Protein AF-A0A0B6X0G0-F1 (afdb_monomer_lite)

Organism: NCBI:txid454194

Radius of gyration: 17.52 Å; chains: 1; bounding box: 35×47×40 Å

Sequence (119 aa):
MSMQRTIRVGLKPTLEQADALRETLRQHTECFNAVCAYGWQHQERNGVRLHHATYRALRERFPALPSQLVVAARERAREALRSALGRARRGKKASQPRSRLCPFGTTHAPTRFAPPRAM

pLDDT: mean 87.01, std 18.85, range [33.34, 98.5]

Structure (mmCIF, N/CA/C/O backbone):
data_AF-A0A0B6X0G0-F1
#
_entry.id   AF-A0A0B6X0G0-F1
#
loop_
_atom_site.group_PDB
_atom_site.id
_atom_site.type_symbol
_atom_site.label_atom_id
_atom_site.label_alt_id
_atom_site.label_comp_id
_atom_site.label_asym_id
_atom_site.label_entity_id
_atom_site.label_seq_id
_atom_site.pdbx_PDB_ins_code
_atom_site.Cartn_x
_atom_site.Cartn_y
_atom_site.Cartn_z
_atom_site.occupancy
_atom_site.B_iso_or_equiv
_atom_site.auth_seq_id
_atom_site.auth_comp_id
_atom_site.auth_asym_id
_atom_site.auth_atom_id
_atom_site.pdbx_PDB_model_num
ATOM 1 N N . MET A 1 1 ? 14.829 35.606 -3.756 1.00 53.53 1 MET A N 1
ATOM 2 C CA . MET A 1 1 ? 13.759 34.689 -4.214 1.00 53.53 1 MET A CA 1
ATOM 3 C C . MET A 1 1 ? 14.313 33.880 -5.378 1.00 53.53 1 MET A C 1
ATOM 5 O O . MET A 1 1 ? 14.732 34.492 -6.349 1.00 53.53 1 MET A O 1
ATOM 9 N N . SER A 1 2 ? 14.409 32.551 -5.267 1.00 69.00 2 SER A N 1
ATOM 10 C CA . SER A 1 2 ? 14.918 31.708 -6.362 1.00 69.00 2 SER A CA 1
ATOM 11 C C . SER A 1 2 ? 13.755 31.222 -7.228 1.00 69.00 2 SER A C 1
ATOM 13 O O . SER A 1 2 ? 12.759 30.723 -6.703 1.00 69.00 2 SER A O 1
ATOM 15 N N . MET A 1 3 ? 13.850 31.410 -8.543 1.00 77.50 3 MET A N 1
ATOM 16 C CA . MET A 1 3 ? 12.821 31.001 -9.498 1.00 77.50 3 MET A CA 1
ATOM 17 C C . MET A 1 3 ? 12.964 29.500 -9.785 1.00 77.50 3 MET A C 1
ATOM 19 O O . MET A 1 3 ? 13.933 29.080 -10.414 1.00 77.50 3 MET A O 1
ATOM 23 N N . GLN A 1 4 ? 11.999 28.680 -9.360 1.00 78.00 4 GLN A N 1
ATOM 24 C CA . GLN A 1 4 ? 11.927 27.281 -9.795 1.00 78.00 4 GLN A CA 1
ATOM 25 C C . GLN A 1 4 ? 11.324 27.208 -11.202 1.00 78.00 4 GLN A C 1
ATOM 27 O O . GLN A 1 4 ? 10.167 27.571 -11.413 1.00 78.00 4 GLN A O 1
ATOM 32 N N . ARG A 1 5 ? 12.105 26.723 -12.171 1.00 81.25 5 ARG A N 1
ATOM 33 C CA . ARG A 1 5 ? 11.634 26.416 -13.529 1.00 81.25 5 ARG A CA 1
ATOM 34 C C . ARG A 1 5 ? 11.370 24.916 -13.634 1.00 81.25 5 ARG A C 1
ATOM 36 O O . ARG A 1 5 ? 12.231 24.117 -13.287 1.00 81.25 5 ARG A O 1
ATOM 43 N N . THR A 1 6 ? 10.181 24.539 -14.102 1.00 85.94 6 THR A N 1
ATOM 44 C CA . THR A 1 6 ? 9.804 23.132 -14.311 1.00 85.94 6 THR A CA 1
ATOM 45 C C . THR A 1 6 ? 9.864 22.808 -15.796 1.00 85.94 6 THR A C 1
ATOM 47 O O . THR A 1 6 ? 9.198 23.467 -16.591 1.00 85.94 6 THR A O 1
ATOM 50 N N . ILE A 1 7 ? 10.620 21.775 -16.167 1.00 85.69 7 ILE A N 1
ATOM 51 C CA . ILE A 1 7 ? 10.623 21.217 -17.523 1.00 85.69 7 ILE A CA 1
ATOM 52 C C . ILE A 1 7 ? 9.829 19.912 -17.490 1.00 85.69 7 ILE A C 1
ATOM 54 O O . ILE A 1 7 ? 10.019 19.081 -16.603 1.00 85.69 7 ILE A O 1
ATOM 58 N N . ARG A 1 8 ? 8.923 19.732 -18.454 1.00 82.75 8 ARG A N 1
ATOM 59 C CA . ARG A 1 8 ? 8.202 18.470 -18.645 1.00 82.75 8 ARG A CA 1
ATOM 60 C C . ARG A 1 8 ? 8.967 17.626 -19.655 1.00 82.75 8 ARG A C 1
ATOM 62 O O . ARG A 1 8 ? 9.029 17.986 -20.824 1.00 82.75 8 ARG A O 1
ATOM 69 N N . VAL A 1 9 ? 9.535 16.514 -19.202 1.00 83.06 9 VAL A N 1
ATOM 70 C CA . VAL A 1 9 ? 10.210 15.548 -20.075 1.00 83.06 9 VAL A CA 1
ATOM 71 C C . VAL A 1 9 ? 9.259 14.386 -20.333 1.00 83.06 9 VAL A C 1
ATOM 73 O O . VAL A 1 9 ? 8.815 13.721 -19.399 1.00 83.06 9 VAL A O 1
ATOM 76 N N . GLY A 1 10 ? 8.920 14.161 -21.602 1.00 80.75 10 GLY A N 1
ATOM 77 C CA . GLY A 1 10 ? 8.148 12.995 -22.016 1.00 80.75 10 GLY A CA 1
ATOM 78 C C . GLY A 1 10 ? 9.034 11.754 -22.028 1.00 80.75 10 GLY A C 1
ATOM 79 O O . GLY A 1 10 ? 10.049 11.728 -22.721 1.00 80.75 10 GLY A O 1
ATOM 80 N N . LEU A 1 11 ? 8.651 10.724 -21.276 1.00 84.50 11 LEU A N 1
ATOM 81 C CA . LEU A 1 11 ? 9.304 9.421 -21.363 1.00 84.50 11 LEU A CA 1
ATOM 82 C C . LEU A 1 11 ? 8.840 8.715 -22.642 1.00 84.50 11 LEU A C 1
ATOM 84 O O . LEU A 1 11 ? 7.649 8.718 -22.954 1.00 84.50 11 LEU A O 1
ATOM 88 N N . LYS A 1 12 ? 9.774 8.084 -23.359 1.00 91.25 12 LYS A N 1
ATOM 89 C CA . LYS A 1 12 ? 9.496 7.193 -24.497 1.00 91.25 12 LYS A CA 1
ATOM 90 C C . LYS A 1 12 ? 9.862 5.755 -24.105 1.00 91.25 12 LYS A C 1
ATOM 92 O O . LYS A 1 12 ? 10.905 5.272 -24.540 1.00 91.25 12 LYS A O 1
ATOM 97 N N . PRO A 1 13 ? 9.093 5.115 -23.205 1.00 90.25 13 PRO A N 1
ATOM 98 C CA . PRO A 1 13 ? 9.410 3.770 -22.752 1.00 90.25 13 PRO A CA 1
ATOM 99 C C . PRO A 1 13 ? 9.200 2.759 -23.880 1.00 90.25 13 PRO A C 1
ATOM 101 O O . PRO A 1 13 ? 8.301 2.917 -24.710 1.00 90.25 13 PRO A O 1
ATOM 104 N N . THR A 1 14 ? 9.991 1.691 -23.870 1.00 96.00 14 THR A N 1
ATOM 105 C CA . THR A 1 14 ? 9.649 0.479 -24.621 1.00 96.00 14 THR A CA 1
ATOM 106 C C . THR A 1 14 ? 8.390 -0.163 -24.026 1.00 96.00 14 THR A C 1
ATOM 108 O O . THR A 1 14 ? 7.987 0.153 -22.901 1.00 96.00 14 THR A O 1
ATOM 111 N N . LEU A 1 15 ? 7.758 -1.079 -24.765 1.00 94.31 15 LEU A N 1
ATOM 112 C CA . LEU A 1 15 ? 6.592 -1.815 -24.261 1.00 94.31 15 LEU A CA 1
ATOM 113 C C . LEU A 1 15 ? 6.921 -2.557 -22.957 1.00 94.31 15 LEU A C 1
ATOM 115 O O . LEU A 1 15 ? 6.212 -2.396 -21.969 1.00 94.31 15 LEU A O 1
ATOM 119 N N . GLU A 1 16 ? 8.064 -3.243 -22.912 1.00 95.25 16 GLU A N 1
ATOM 120 C CA . GLU A 1 16 ? 8.541 -3.959 -21.722 1.00 95.25 16 GLU A CA 1
ATOM 121 C C . GLU A 1 16 ? 8.733 -3.035 -20.510 1.00 95.25 16 GLU A C 1
ATOM 123 O O . GLU A 1 16 ? 8.312 -3.359 -19.399 1.00 95.25 16 GLU A O 1
ATOM 128 N N . GLN A 1 17 ? 9.320 -1.850 -20.710 1.00 94.12 17 GLN A N 1
ATOM 129 C CA . GLN A 1 17 ? 9.486 -0.862 -19.639 1.00 94.12 17 GLN A CA 1
ATOM 130 C C . GLN A 1 17 ? 8.136 -0.349 -19.134 1.00 94.12 17 GLN A C 1
ATOM 132 O O . GLN A 1 17 ? 7.939 -0.192 -17.926 1.00 94.12 17 GLN A O 1
ATOM 137 N N . ALA A 1 18 ? 7.199 -0.082 -20.046 1.00 93.38 18 ALA A N 1
ATOM 138 C CA . ALA A 1 18 ? 5.860 0.360 -19.683 1.00 93.38 18 ALA A CA 1
ATOM 139 C C . ALA A 1 18 ? 5.118 -0.715 -18.874 1.00 93.38 18 ALA A C 1
ATOM 141 O O . ALA A 1 18 ? 4.465 -0.389 -17.880 1.00 93.38 18 ALA A O 1
ATOM 142 N N . ASP A 1 19 ? 5.256 -1.982 -19.253 1.00 95.00 19 ASP A N 1
ATOM 143 C CA . ASP A 1 19 ? 4.617 -3.100 -18.562 1.00 95.00 19 ASP A CA 1
ATOM 144 C C . ASP A 1 19 ? 5.241 -3.355 -17.187 1.00 95.00 19 ASP A C 1
ATOM 146 O O . ASP A 1 19 ? 4.509 -3.482 -16.202 1.00 95.00 19 ASP A O 1
ATOM 150 N N . ALA A 1 20 ? 6.569 -3.284 -17.066 1.00 93.25 20 ALA A N 1
ATOM 151 C CA . ALA A 1 20 ? 7.254 -3.363 -15.775 1.00 93.25 20 ALA A CA 1
ATOM 152 C C . ALA A 1 20 ? 6.813 -2.244 -14.809 1.00 93.25 20 ALA A C 1
ATOM 154 O O . ALA A 1 20 ? 6.579 -2.482 -13.617 1.00 93.25 20 ALA A O 1
ATOM 155 N N . LEU A 1 21 ? 6.638 -1.016 -15.313 1.00 92.19 21 LEU A N 1
ATOM 156 C CA . LEU A 1 21 ? 6.129 0.108 -14.521 1.00 92.19 21 LEU A CA 1
ATOM 157 C C . LEU A 1 21 ? 4.674 -0.105 -14.088 1.00 92.19 21 LEU A C 1
ATOM 159 O O . LEU A 1 21 ? 4.333 0.153 -12.929 1.00 92.19 21 LEU A O 1
ATOM 163 N N . ARG A 1 22 ? 3.813 -0.591 -14.990 1.00 93.06 22 ARG A N 1
ATOM 164 C CA . ARG A 1 22 ? 2.407 -0.902 -14.681 1.00 93.06 22 ARG A CA 1
ATOM 165 C C . ARG A 1 22 ? 2.295 -1.995 -13.628 1.00 93.06 22 ARG A C 1
ATOM 167 O O . ARG A 1 22 ? 1.515 -1.842 -12.688 1.00 93.06 22 ARG A O 1
ATOM 174 N N . GLU A 1 23 ? 3.097 -3.046 -13.740 1.00 95.06 23 GLU A N 1
ATOM 175 C CA . GLU A 1 23 ? 3.113 -4.132 -12.763 1.00 95.06 23 GLU A CA 1
ATOM 176 C C . GLU A 1 23 ? 3.593 -3.640 -11.392 1.00 95.06 23 GLU A C 1
ATOM 178 O O . GLU A 1 23 ? 2.968 -3.922 -10.369 1.00 95.06 23 GLU A O 1
ATOM 183 N N . THR A 1 24 ? 4.622 -2.790 -11.364 1.00 95.31 24 THR A N 1
ATOM 184 C CA . THR A 1 24 ? 5.082 -2.147 -10.124 1.00 95.31 24 THR A CA 1
ATOM 185 C C . THR A 1 24 ? 3.971 -1.307 -9.480 1.00 95.31 24 THR A C 1
ATOM 187 O O . THR A 1 24 ? 3.747 -1.385 -8.269 1.00 95.31 24 THR A O 1
ATOM 190 N N . LEU A 1 25 ? 3.227 -0.525 -10.275 1.00 94.75 25 LEU A N 1
ATOM 191 C CA . LEU A 1 25 ? 2.081 0.264 -9.798 1.00 94.75 25 LEU A CA 1
ATOM 192 C C . LEU A 1 25 ? 0.953 -0.623 -9.263 1.00 94.75 25 LEU A C 1
ATOM 194 O O . LEU A 1 25 ? 0.349 -0.290 -8.236 1.00 94.75 25 LEU A O 1
ATOM 198 N N . ARG A 1 26 ? 0.684 -1.754 -9.923 1.00 96.06 26 ARG A N 1
ATOM 199 C CA . ARG A 1 26 ? -0.311 -2.736 -9.481 1.00 96.06 26 ARG A CA 1
ATOM 200 C C . ARG A 1 26 ? 0.074 -3.315 -8.121 1.00 96.06 26 ARG A C 1
ATOM 202 O O . ARG A 1 26 ? -0.702 -3.186 -7.175 1.00 96.06 26 ARG A O 1
ATOM 209 N N . GLN A 1 27 ? 1.288 -3.849 -7.986 1.00 97.00 27 GLN A N 1
ATOM 210 C CA . GLN A 1 27 ? 1.787 -4.428 -6.732 1.00 97.00 27 GLN A CA 1
ATOM 211 C C . GLN A 1 27 ? 1.827 -3.396 -5.597 1.00 97.00 27 GLN A C 1
ATOM 213 O O . GLN A 1 27 ? 1.394 -3.677 -4.479 1.00 97.00 27 GLN A O 1
ATOM 218 N N . HIS A 1 28 ? 2.271 -2.168 -5.878 1.00 96.94 28 HIS A N 1
ATOM 219 C CA . HIS A 1 28 ? 2.257 -1.082 -4.897 1.00 96.94 28 HIS A CA 1
ATOM 220 C C . HIS A 1 28 ? 0.830 -0.744 -4.429 1.00 96.94 28 HIS A C 1
ATOM 222 O O . HIS A 1 28 ? 0.586 -0.557 -3.233 1.00 96.94 28 HIS A O 1
ATOM 228 N N . THR A 1 29 ? -0.132 -0.703 -5.354 1.00 97.12 29 THR A N 1
ATOM 229 C CA . THR A 1 29 ? -1.549 -0.455 -5.043 1.00 97.12 29 THR A CA 1
ATOM 230 C C . THR A 1 29 ? -2.152 -1.586 -4.213 1.00 97.12 29 THR A C 1
ATOM 232 O O . THR A 1 29 ? -2.898 -1.331 -3.265 1.00 97.12 29 THR A O 1
ATOM 235 N N . GLU A 1 30 ? -1.815 -2.836 -4.519 1.00 97.69 30 GLU A N 1
ATOM 236 C CA . GLU A 1 30 ? -2.259 -3.992 -3.739 1.00 97.69 30 GLU A CA 1
ATOM 237 C C . GLU A 1 30 ? -1.659 -4.003 -2.335 1.00 97.69 30 GLU A C 1
ATOM 239 O O . GLU A 1 30 ? -2.385 -4.235 -1.366 1.00 97.69 30 GLU A O 1
ATOM 244 N N . CYS A 1 31 ? -0.377 -3.657 -2.205 1.00 97.56 31 CYS A N 1
ATOM 245 C CA . CYS A 1 31 ? 0.281 -3.469 -0.919 1.00 97.56 31 CYS A CA 1
ATOM 246 C C . CYS A 1 31 ? -0.432 -2.395 -0.080 1.00 97.56 31 CYS A C 1
ATOM 248 O O . CYS A 1 31 ? -0.750 -2.629 1.086 1.00 97.56 31 CYS A O 1
ATOM 250 N N . PHE A 1 32 ? -0.753 -1.241 -0.676 1.00 97.94 32 PHE A N 1
ATOM 251 C CA . PHE A 1 32 ? -1.529 -0.182 -0.021 1.00 97.94 32 PHE A CA 1
ATOM 252 C C . PHE A 1 32 ? -2.896 -0.697 0.456 1.00 97.94 32 PHE A C 1
ATOM 254 O O . PHE A 1 32 ? -3.249 -0.537 1.626 1.00 97.94 32 PHE A O 1
ATOM 261 N N . ASN A 1 33 ? -3.648 -1.360 -0.427 1.00 98.25 33 ASN A N 1
ATOM 262 C CA . ASN A 1 33 ? -4.986 -1.864 -0.120 1.00 98.25 33 ASN A CA 1
ATOM 263 C C . ASN A 1 33 ? -4.965 -2.919 0.997 1.00 98.25 33 ASN A C 1
ATOM 265 O O . ASN A 1 33 ? -5.857 -2.919 1.846 1.00 98.25 33 ASN A O 1
ATOM 269 N N . ALA A 1 34 ? -3.947 -3.783 1.029 1.00 98.19 34 ALA A N 1
ATOM 270 C CA . ALA A 1 34 ? -3.771 -4.782 2.078 1.00 98.19 34 ALA A CA 1
ATOM 271 C C . ALA A 1 34 ? -3.504 -4.138 3.451 1.00 98.19 34 ALA A C 1
ATOM 273 O O . ALA A 1 34 ? -4.139 -4.515 4.438 1.00 98.19 34 ALA A O 1
ATOM 274 N N . VAL A 1 35 ? -2.641 -3.116 3.519 1.00 98.19 35 VAL A N 1
ATOM 275 C CA . VAL A 1 35 ? -2.406 -2.368 4.769 1.00 98.19 35 VAL A C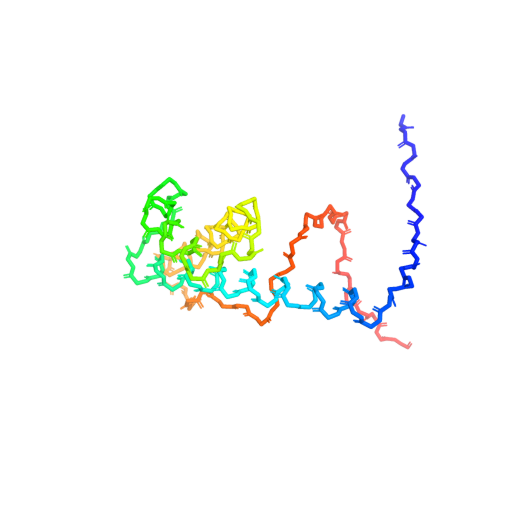A 1
ATOM 276 C C . VAL A 1 35 ? -3.672 -1.631 5.214 1.00 98.19 35 VAL A C 1
ATOM 278 O O . VAL A 1 35 ? -4.003 -1.648 6.400 1.00 98.19 35 VAL A O 1
ATOM 281 N N . CYS A 1 36 ? -4.412 -1.009 4.287 1.00 98.38 36 CYS A N 1
ATOM 282 C CA . CYS A 1 36 ? -5.678 -0.349 4.610 1.00 98.38 36 CYS A CA 1
ATOM 283 C C . CYS A 1 36 ? -6.735 -1.325 5.135 1.00 98.38 36 CYS A C 1
ATOM 285 O O . CYS A 1 36 ? -7.446 -0.977 6.076 1.00 98.38 36 CYS A O 1
ATOM 287 N N . ALA A 1 37 ? -6.826 -2.532 4.573 1.00 98.44 37 ALA A N 1
ATOM 288 C CA . ALA A 1 37 ? -7.724 -3.571 5.070 1.00 98.44 37 ALA A CA 1
ATOM 289 C C . ALA A 1 37 ? -7.374 -3.970 6.507 1.00 98.44 37 ALA A C 1
ATOM 291 O O . ALA A 1 37 ? -8.228 -3.897 7.392 1.00 98.44 37 ALA A O 1
ATOM 292 N N . TYR A 1 38 ? -6.100 -4.285 6.757 1.00 98.50 38 TYR A N 1
ATOM 293 C CA . TYR A 1 38 ? -5.627 -4.639 8.093 1.00 98.50 38 TYR A CA 1
ATOM 294 C C . TYR A 1 38 ? -5.906 -3.523 9.110 1.00 98.50 38 TYR A C 1
ATOM 296 O O . TYR A 1 38 ? -6.507 -3.766 10.159 1.00 98.50 38 TYR A O 1
ATOM 304 N N . GLY A 1 39 ? -5.506 -2.288 8.793 1.00 98.06 39 GLY A N 1
ATOM 305 C CA . GLY A 1 39 ? -5.667 -1.151 9.697 1.00 98.06 39 GLY A CA 1
ATOM 306 C C . GLY A 1 39 ? -7.127 -0.787 9.958 1.00 98.06 39 GLY A C 1
ATOM 307 O O . GLY A 1 39 ? -7.468 -0.391 11.069 1.00 98.06 39 GLY A O 1
ATOM 308 N N . TRP A 1 40 ? -8.011 -0.963 8.974 1.00 98.12 40 TRP A N 1
ATOM 309 C CA . TRP A 1 40 ? -9.443 -0.746 9.164 1.00 98.12 40 TRP A CA 1
ATOM 310 C C . TRP A 1 40 ? -10.057 -1.796 10.094 1.00 98.12 40 TRP A C 1
ATOM 312 O O . TRP A 1 40 ? -10.717 -1.432 11.069 1.00 98.12 40 TRP A O 1
ATOM 322 N N . GLN A 1 41 ? -9.784 -3.080 9.847 1.00 98.00 41 GLN A N 1
ATOM 323 C CA . GLN A 1 41 ? -10.290 -4.188 10.664 1.00 98.00 41 GLN A CA 1
ATOM 324 C C . GLN A 1 41 ? -9.827 -4.091 12.126 1.00 98.00 41 GLN A C 1
ATOM 326 O O . GLN A 1 41 ? -10.621 -4.306 13.036 1.00 98.00 41 GLN A O 1
ATOM 331 N N . HIS A 1 42 ? -8.568 -3.714 12.354 1.00 97.75 42 HIS A N 1
ATOM 332 C CA . HIS A 1 42 ? -7.965 -3.667 13.693 1.00 97.75 42 HIS A CA 1
ATOM 333 C C . HIS A 1 42 ? -8.011 -2.275 14.339 1.00 97.75 42 HIS A C 1
ATOM 335 O O . HIS A 1 42 ? -7.434 -2.073 15.406 1.00 97.75 42 HIS A O 1
ATOM 341 N N . GLN A 1 43 ? -8.656 -1.295 13.692 1.00 96.94 43 GLN A N 1
ATOM 342 C CA . GLN A 1 43 ? -8.680 0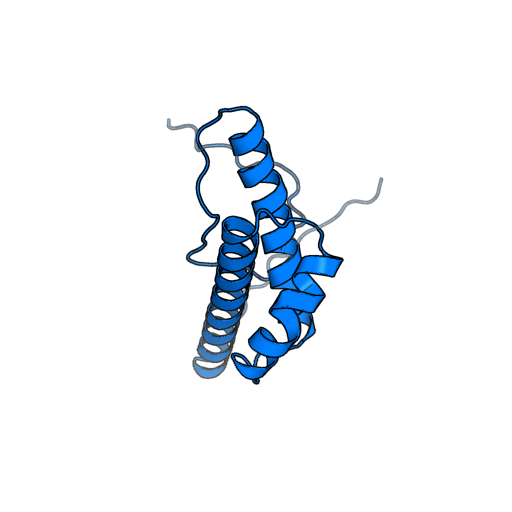.110 14.128 1.00 96.94 43 GLN A CA 1
ATOM 343 C C . GLN A 1 43 ? -7.273 0.704 14.356 1.00 96.94 43 GLN A C 1
ATOM 345 O O . GLN A 1 43 ? -7.073 1.601 15.184 1.00 96.94 43 GLN A O 1
ATOM 350 N N . GLU A 1 44 ? -6.297 0.225 13.586 1.00 97.50 44 GLU A N 1
ATOM 351 C CA . GLU A 1 44 ? -4.883 0.544 13.720 1.00 97.50 44 GLU A CA 1
ATOM 352 C C . GLU A 1 44 ? -4.457 1.641 12.733 1.00 97.50 44 GLU A C 1
ATOM 354 O O . GLU A 1 44 ? -4.790 1.631 11.548 1.00 97.50 44 GLU A O 1
ATOM 359 N N . ARG A 1 45 ? -3.692 2.612 13.233 1.00 94.00 45 ARG A N 1
ATOM 360 C CA . ARG A 1 45 ? -3.199 3.781 12.476 1.00 94.00 45 ARG A CA 1
ATOM 361 C C . ARG A 1 45 ? -1.808 4.249 12.913 1.00 94.00 45 ARG A C 1
ATOM 363 O O . ARG A 1 45 ? -1.314 5.271 12.428 1.00 94.00 45 ARG A O 1
ATOM 370 N N . ASN A 1 46 ? -1.190 3.553 13.863 1.00 96.75 46 ASN A N 1
ATOM 371 C CA . ASN A 1 46 ? 0.188 3.748 14.274 1.00 96.75 46 ASN A CA 1
ATOM 372 C C . ASN A 1 46 ? 1.108 3.088 13.238 1.00 96.75 46 ASN A C 1
ATOM 374 O O . ASN A 1 46 ? 1.006 1.894 12.969 1.00 96.75 46 ASN A O 1
ATOM 378 N N . GLY A 1 47 ? 2.017 3.873 12.655 1.00 93.31 47 GLY A N 1
ATOM 379 C CA . GLY A 1 47 ? 2.892 3.398 11.584 1.00 93.31 47 GLY A CA 1
ATOM 380 C C . GLY A 1 47 ? 3.778 2.224 12.002 1.00 93.31 47 GLY A C 1
ATOM 381 O O . GLY A 1 47 ? 3.929 1.279 11.230 1.00 93.31 47 GLY A O 1
ATOM 382 N N . VAL A 1 48 ? 4.320 2.247 13.222 1.00 97.00 48 VAL A N 1
ATOM 383 C CA . VAL A 1 48 ? 5.197 1.188 13.746 1.00 97.00 48 VAL A CA 1
ATOM 384 C C . VAL A 1 48 ? 4.412 -0.112 13.917 1.00 97.00 48 VAL A C 1
ATOM 386 O O . VAL A 1 48 ? 4.820 -1.149 13.401 1.00 97.00 48 VAL A O 1
ATOM 389 N N . ARG A 1 49 ? 3.228 -0.050 14.538 1.00 98.00 49 ARG A N 1
ATOM 390 C CA . ARG A 1 49 ? 2.361 -1.230 14.711 1.00 98.00 49 ARG A CA 1
ATOM 391 C C . ARG A 1 49 ? 1.901 -1.806 13.371 1.00 98.00 49 ARG A C 1
ATOM 393 O O . ARG A 1 49 ? 1.972 -3.016 13.179 1.00 98.00 49 ARG A O 1
ATOM 400 N N . LEU A 1 50 ? 1.515 -0.951 12.418 1.00 97.88 50 LEU A N 1
ATOM 401 C CA . LEU A 1 50 ? 1.189 -1.386 11.054 1.00 97.88 50 LEU A CA 1
ATOM 402 C C . LEU A 1 50 ? 2.380 -2.067 10.373 1.00 97.88 50 LEU A C 1
ATOM 404 O O . LEU A 1 50 ? 2.190 -3.059 9.676 1.00 97.88 50 LEU A O 1
ATOM 408 N N . HIS A 1 51 ? 3.599 -1.557 10.564 1.00 97.56 51 HIS A N 1
ATOM 409 C CA . HIS A 1 51 ? 4.798 -2.161 9.985 1.00 97.56 51 HIS A CA 1
ATOM 410 C C . HIS A 1 51 ? 5.026 -3.568 10.520 1.00 97.56 51 HIS A C 1
ATOM 412 O O . HIS A 1 51 ? 5.087 -4.502 9.727 1.00 97.56 51 HIS A O 1
ATOM 418 N N . HIS A 1 52 ? 5.082 -3.734 11.842 1.00 98.12 52 HIS A N 1
ATOM 419 C CA . HIS A 1 52 ? 5.290 -5.051 12.442 1.00 98.12 52 HIS A CA 1
ATOM 420 C C . HIS A 1 52 ? 4.209 -6.052 12.033 1.00 98.12 52 HIS A C 1
ATOM 422 O O . HIS A 1 52 ? 4.530 -7.199 11.741 1.00 98.12 52 HIS A O 1
ATOM 428 N N . ALA A 1 53 ? 2.954 -5.607 11.947 1.00 97.88 53 ALA A N 1
ATOM 429 C CA . ALA A 1 53 ? 1.843 -6.479 11.596 1.00 97.88 53 ALA A CA 1
ATOM 430 C C . ALA A 1 53 ? 1.805 -6.893 10.117 1.00 97.88 53 ALA A C 1
ATOM 432 O O . ALA A 1 53 ? 1.335 -7.981 9.804 1.00 97.88 53 ALA A O 1
ATOM 433 N N . THR A 1 54 ? 2.252 -6.032 9.196 1.00 98.12 54 THR A N 1
ATOM 434 C CA . THR A 1 54 ? 2.010 -6.246 7.756 1.00 98.12 54 THR A CA 1
ATOM 435 C C . THR A 1 54 ? 3.274 -6.491 6.939 1.00 98.12 54 THR A C 1
ATOM 437 O O . THR A 1 54 ? 3.206 -7.154 5.908 1.00 98.12 54 THR A O 1
ATOM 440 N N . TYR A 1 55 ? 4.439 -5.999 7.368 1.00 97.75 55 TYR A N 1
ATOM 441 C CA . TYR A 1 55 ? 5.623 -5.930 6.510 1.00 97.75 55 TYR A CA 1
ATOM 442 C C . TYR A 1 55 ? 6.115 -7.298 6.029 1.00 97.75 55 TYR A C 1
ATOM 444 O O . TYR A 1 55 ? 6.353 -7.455 4.834 1.00 97.75 55 TYR A O 1
ATOM 452 N N . ARG A 1 56 ? 6.240 -8.289 6.923 1.00 97.88 56 ARG A N 1
ATOM 453 C CA . ARG A 1 56 ? 6.749 -9.622 6.549 1.00 97.88 56 ARG A CA 1
ATOM 454 C C . ARG A 1 56 ? 5.835 -10.313 5.536 1.00 97.88 56 ARG A C 1
ATOM 456 O O . ARG A 1 56 ? 6.291 -10.643 4.447 1.00 97.88 56 ARG A O 1
ATOM 463 N N . ALA A 1 57 ? 4.537 -10.377 5.829 1.00 97.88 57 ALA A N 1
ATOM 464 C CA . ALA A 1 57 ? 3.543 -10.949 4.920 1.00 97.88 57 ALA A CA 1
ATOM 465 C C . ALA A 1 57 ? 3.505 -10.230 3.557 1.00 97.88 57 ALA A C 1
ATOM 467 O O . ALA A 1 57 ? 3.358 -10.859 2.512 1.00 97.88 57 ALA A O 1
ATOM 468 N N . LEU A 1 58 ? 3.672 -8.902 3.535 1.00 97.88 58 LEU A N 1
ATOM 469 C CA . LEU A 1 58 ? 3.729 -8.138 2.286 1.00 97.88 58 LEU A CA 1
ATOM 470 C C . LEU A 1 58 ? 5.012 -8.399 1.491 1.00 97.88 58 LEU A C 1
ATOM 472 O O . LEU A 1 58 ? 4.962 -8.424 0.263 1.00 97.88 58 LEU A O 1
ATOM 476 N N . ARG A 1 59 ? 6.153 -8.603 2.159 1.00 97.81 59 ARG A N 1
ATOM 477 C CA . ARG A 1 59 ? 7.415 -8.972 1.498 1.00 97.81 59 ARG A CA 1
ATOM 478 C C . ARG A 1 59 ? 7.359 -10.365 0.882 1.00 97.81 59 ARG A C 1
ATOM 480 O O . ARG A 1 59 ? 7.897 -10.542 -0.204 1.00 97.81 59 ARG A O 1
ATOM 487 N N . GLU A 1 60 ? 6.685 -11.303 1.536 1.00 97.75 60 GLU A N 1
ATOM 488 C CA . GLU A 1 60 ? 6.448 -12.652 1.009 1.00 97.75 60 GLU A CA 1
ATOM 489 C C . GLU A 1 60 ? 5.473 -12.632 -0.174 1.00 97.75 60 GLU A C 1
ATOM 491 O O . GLU A 1 60 ? 5.712 -13.281 -1.188 1.00 97.75 60 GLU A O 1
ATOM 496 N N . ARG A 1 61 ? 4.401 -11.836 -0.082 1.00 97.44 61 ARG A N 1
ATOM 497 C CA . ARG A 1 61 ? 3.388 -11.725 -1.140 1.00 97.44 61 ARG A CA 1
ATOM 498 C C . ARG A 1 61 ? 3.879 -10.976 -2.384 1.00 97.44 61 ARG A C 1
ATOM 500 O O . ARG A 1 61 ? 3.432 -11.278 -3.487 1.00 97.44 61 ARG A O 1
ATOM 507 N N . PHE A 1 62 ? 4.762 -9.991 -2.217 1.00 96.50 62 PHE A N 1
ATOM 508 C CA . PHE A 1 62 ? 5.278 -9.150 -3.302 1.00 96.50 62 PHE A CA 1
ATOM 509 C C . PHE A 1 62 ? 6.817 -9.168 -3.326 1.00 96.50 62 PHE A C 1
ATOM 511 O O . PHE A 1 62 ? 7.447 -8.141 -3.048 1.00 96.50 62 PHE A O 1
ATOM 518 N N . PRO A 1 63 ? 7.452 -10.311 -3.648 1.00 96.00 63 PRO A N 1
ATOM 519 C CA . PRO A 1 63 ? 8.904 -10.456 -3.546 1.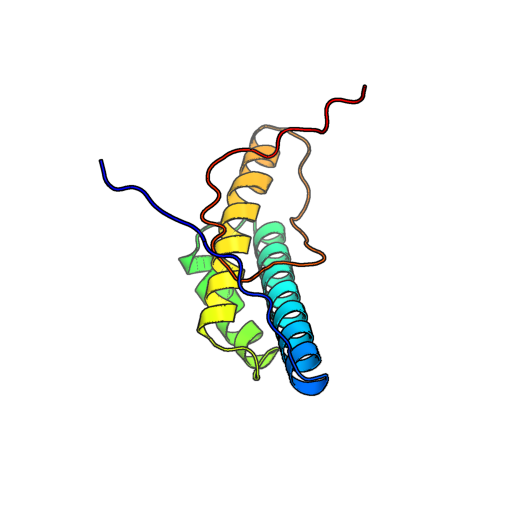00 96.00 63 PRO A CA 1
ATOM 520 C C . PRO A 1 63 ? 9.653 -9.531 -4.516 1.00 96.00 63 PRO A C 1
ATOM 522 O O . PRO A 1 63 ? 10.670 -8.950 -4.132 1.00 96.00 63 PRO A O 1
ATOM 525 N N . ALA A 1 64 ? 9.099 -9.328 -5.719 1.00 94.75 64 ALA A N 1
ATOM 526 C CA . ALA A 1 64 ? 9.644 -8.465 -6.769 1.00 94.75 64 ALA A CA 1
ATOM 527 C C . ALA A 1 64 ? 9.502 -6.959 -6.478 1.00 94.75 64 ALA A C 1
ATOM 529 O O . ALA A 1 64 ? 10.222 -6.151 -7.061 1.00 94.75 64 ALA A O 1
ATOM 530 N N . LEU A 1 65 ? 8.601 -6.566 -5.569 1.00 96.00 65 LEU A N 1
ATOM 531 C CA . LEU A 1 65 ? 8.409 -5.163 -5.218 1.00 96.00 65 LEU A CA 1
ATOM 532 C C . LEU A 1 65 ? 9.557 -4.702 -4.301 1.00 96.00 65 LEU A C 1
ATOM 534 O O . LEU A 1 65 ? 9.764 -5.310 -3.248 1.00 96.00 65 LEU A O 1
ATOM 538 N N . PRO A 1 66 ? 10.285 -3.616 -4.623 1.00 95.56 66 PRO A N 1
ATOM 539 C CA . PRO A 1 66 ? 11.325 -3.085 -3.749 1.00 95.56 66 PRO A CA 1
ATOM 540 C C . PRO A 1 66 ? 10.809 -2.774 -2.340 1.00 95.56 66 PRO A C 1
ATOM 542 O O . PRO A 1 66 ? 9.714 -2.231 -2.162 1.00 95.56 66 PRO A O 1
ATOM 545 N N . SER A 1 67 ? 11.629 -3.049 -1.321 1.00 96.00 67 SER A N 1
ATOM 546 C CA . SER A 1 67 ? 11.274 -2.826 0.091 1.00 96.00 67 SER A CA 1
ATOM 547 C C . SER A 1 67 ? 10.851 -1.380 0.368 1.00 96.00 67 SER A C 1
ATOM 549 O O . SER A 1 67 ? 9.882 -1.142 1.090 1.00 96.00 67 SER A O 1
ATOM 551 N N . GLN A 1 68 ? 11.510 -0.408 -0.268 1.00 95.75 68 GLN A N 1
ATOM 552 C CA . GLN A 1 68 ? 11.150 1.006 -0.161 1.00 95.75 68 GLN A CA 1
ATOM 553 C C . GLN A 1 68 ? 9.730 1.291 -0.671 1.00 95.75 68 GLN A C 1
ATOM 555 O O . GLN A 1 68 ? 9.012 2.077 -0.052 1.00 95.75 68 GLN A O 1
ATOM 560 N N . LEU A 1 69 ? 9.281 0.627 -1.742 1.00 96.06 69 LEU A N 1
ATOM 561 C CA . LEU A 1 69 ? 7.926 0.807 -2.272 1.00 96.06 69 LEU A CA 1
ATOM 562 C C . LEU A 1 69 ? 6.863 0.161 -1.378 1.00 96.06 69 LEU A C 1
ATOM 564 O O . LEU A 1 69 ? 5.773 0.720 -1.249 1.00 96.06 69 LEU A O 1
ATOM 568 N N . VAL A 1 70 ? 7.181 -0.948 -0.703 1.00 97.00 70 VAL A N 1
ATOM 569 C CA . VAL A 1 70 ? 6.316 -1.541 0.337 1.00 97.00 70 VAL A CA 1
ATOM 570 C C . VAL A 1 70 ? 6.142 -0.565 1.504 1.00 97.00 70 VAL A C 1
ATOM 572 O O . VAL A 1 70 ? 5.025 -0.290 1.951 1.00 97.00 70 VAL A O 1
ATOM 575 N N . VAL A 1 71 ? 7.245 0.017 1.982 1.00 96.19 71 VAL A N 1
ATOM 576 C CA . VAL A 1 71 ? 7.225 0.996 3.078 1.00 96.19 71 VAL A CA 1
ATOM 577 C C . VAL A 1 71 ? 6.463 2.264 2.678 1.00 96.19 71 VAL A C 1
ATOM 579 O O . VAL A 1 71 ? 5.663 2.760 3.475 1.00 96.19 71 VAL A O 1
ATOM 582 N N . ALA A 1 72 ? 6.651 2.754 1.450 1.00 95.75 72 ALA A N 1
ATOM 583 C CA . ALA A 1 72 ? 5.930 3.909 0.922 1.00 95.75 72 ALA A CA 1
ATOM 584 C C . ALA A 1 72 ? 4.416 3.652 0.813 1.00 95.75 72 ALA A C 1
ATOM 586 O O . ALA A 1 72 ? 3.619 4.515 1.187 1.00 95.75 72 ALA A O 1
ATOM 587 N N . ALA A 1 73 ? 4.005 2.458 0.367 1.00 96.25 73 ALA A N 1
ATOM 588 C CA . ALA A 1 73 ? 2.593 2.071 0.320 1.00 96.25 73 ALA A CA 1
ATOM 589 C C . ALA A 1 73 ? 1.970 2.075 1.724 1.00 96.25 73 ALA A C 1
ATOM 591 O O . ALA A 1 73 ? 0.866 2.588 1.918 1.00 96.25 73 ALA A O 1
ATOM 592 N N . ARG A 1 74 ? 2.701 1.561 2.721 1.00 96.44 74 ARG A N 1
ATOM 593 C CA . ARG A 1 74 ? 2.278 1.561 4.129 1.00 96.44 74 AR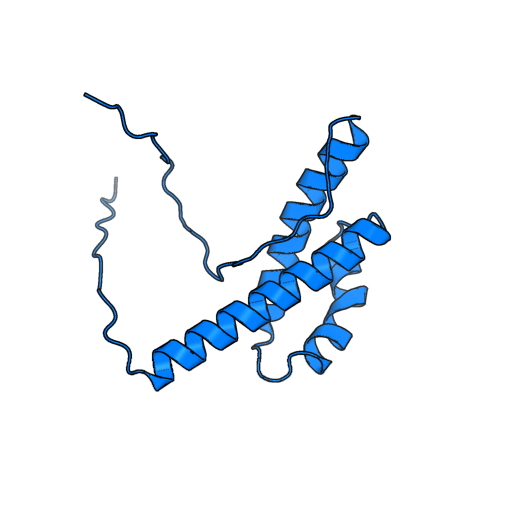G A CA 1
ATOM 594 C C . ARG A 1 74 ? 2.112 2.974 4.686 1.00 96.44 74 ARG A C 1
ATOM 596 O O . ARG A 1 74 ? 1.115 3.228 5.357 1.00 96.44 74 ARG A O 1
ATOM 603 N N . GLU A 1 75 ? 3.051 3.889 4.447 1.00 95.75 75 GLU A N 1
ATOM 604 C CA . GLU A 1 75 ? 2.915 5.268 4.948 1.00 95.75 75 GLU A CA 1
ATOM 605 C C . GLU A 1 75 ? 1.701 5.974 4.329 1.00 95.75 75 GLU A C 1
ATOM 607 O O . GLU A 1 75 ? 0.912 6.582 5.052 1.00 95.75 75 GLU A O 1
ATOM 612 N N . ARG A 1 76 ? 1.447 5.783 3.029 1.00 95.06 76 ARG A N 1
ATOM 613 C CA . ARG A 1 76 ? 0.210 6.276 2.396 1.00 95.06 76 ARG A CA 1
ATOM 614 C C . ARG A 1 76 ? -1.040 5.661 3.016 1.00 95.06 76 ARG A C 1
ATOM 616 O O . ARG A 1 76 ? -2.016 6.361 3.290 1.00 95.06 76 ARG A O 1
ATOM 623 N N . ALA A 1 77 ? -1.022 4.353 3.264 1.00 96.69 77 ALA A N 1
ATOM 624 C CA . ALA A 1 77 ? -2.131 3.657 3.908 1.00 96.69 77 ALA A CA 1
ATOM 625 C C . ALA A 1 77 ? -2.383 4.195 5.323 1.00 96.69 77 ALA A C 1
ATOM 627 O O . ALA A 1 77 ? -3.532 4.412 5.705 1.00 96.69 77 ALA A O 1
ATOM 628 N N . ARG A 1 78 ? -1.322 4.489 6.081 1.00 96.88 78 ARG A N 1
ATOM 629 C CA . ARG A 1 78 ? -1.396 5.108 7.409 1.00 96.88 78 ARG A CA 1
ATOM 630 C C . ARG A 1 78 ? -2.071 6.478 7.353 1.00 96.88 78 ARG A C 1
ATOM 632 O O . ARG A 1 78 ? -2.945 6.744 8.177 1.00 96.88 78 ARG A O 1
ATOM 639 N N . GLU A 1 79 ? -1.702 7.344 6.414 1.00 95.88 79 GLU A N 1
ATOM 640 C CA . GLU A 1 79 ? -2.343 8.658 6.245 1.00 95.88 79 GLU A CA 1
ATOM 641 C C . GLU A 1 79 ? -3.837 8.520 5.931 1.00 95.88 79 GLU A C 1
ATOM 643 O O . GLU A 1 79 ? -4.681 9.141 6.591 1.00 95.88 79 GLU A O 1
ATOM 648 N N . ALA A 1 80 ? -4.173 7.629 4.995 1.00 96.38 80 ALA A N 1
ATOM 649 C CA . ALA A 1 80 ? -5.552 7.324 4.633 1.00 96.38 80 ALA A CA 1
ATOM 650 C C . ALA A 1 80 ? -6.359 6.788 5.831 1.00 96.38 80 ALA A C 1
ATOM 652 O O . ALA A 1 80 ? -7.474 7.251 6.086 1.00 96.38 80 ALA A O 1
ATOM 653 N N . LEU A 1 81 ? -5.779 5.876 6.618 1.00 97.69 81 LEU A N 1
ATOM 654 C CA . LEU A 1 81 ? -6.384 5.319 7.831 1.00 97.69 81 LEU A CA 1
ATOM 655 C C . LEU A 1 81 ? -6.584 6.379 8.917 1.00 97.69 81 LEU A C 1
ATOM 657 O O . LEU A 1 81 ? -7.656 6.440 9.519 1.00 97.69 81 LEU A O 1
ATOM 661 N N . ARG A 1 82 ? -5.599 7.258 9.158 1.00 96.25 82 ARG A N 1
ATOM 662 C CA . ARG A 1 82 ? -5.744 8.364 10.125 1.00 96.25 82 ARG A CA 1
ATOM 663 C C . ARG A 1 82 ? -6.922 9.263 9.757 1.00 96.25 82 ARG A C 1
ATOM 665 O O . ARG A 1 82 ? -7.695 9.624 10.647 1.00 96.25 82 ARG A O 1
ATOM 672 N N . SER A 1 83 ? -7.082 9.573 8.471 1.00 95.94 83 SER A N 1
ATOM 673 C CA . SER A 1 83 ? -8.207 10.364 7.968 1.00 95.94 83 SER A CA 1
ATOM 674 C C . SER A 1 83 ? -9.543 9.627 8.123 1.00 95.94 83 SER A C 1
ATOM 676 O O . SER A 1 83 ? -10.460 10.141 8.772 1.00 95.94 83 SER A O 1
ATOM 678 N N . ALA A 1 84 ? -9.647 8.402 7.598 1.00 96.81 84 ALA A N 1
ATOM 679 C CA . ALA A 1 84 ? -10.886 7.626 7.589 1.00 96.81 84 ALA A CA 1
ATOM 680 C C . ALA A 1 84 ? -11.365 7.273 9.006 1.00 96.81 84 ALA A C 1
ATOM 682 O O . ALA A 1 84 ? -12.502 7.580 9.366 1.00 96.81 84 ALA A O 1
ATOM 683 N N . LEU A 1 85 ? -10.485 6.731 9.851 1.00 95.50 85 LEU A N 1
ATOM 684 C CA . LEU A 1 85 ? -10.812 6.412 11.245 1.00 95.50 85 LEU A CA 1
ATOM 685 C C . LEU A 1 85 ? -11.076 7.679 12.066 1.00 95.50 85 LEU A C 1
ATOM 687 O O . LEU A 1 85 ? -11.942 7.689 12.937 1.00 95.50 85 LEU A O 1
ATOM 691 N N . GLY A 1 86 ? -10.374 8.780 11.778 1.00 96.06 86 GLY A N 1
ATOM 692 C CA . GLY A 1 86 ? -10.661 10.076 12.394 1.00 96.06 86 GLY A CA 1
ATOM 693 C C . GLY A 1 86 ? -12.059 10.600 12.049 1.00 96.06 86 GLY A C 1
ATOM 694 O O . GLY A 1 86 ? -12.712 11.212 12.889 1.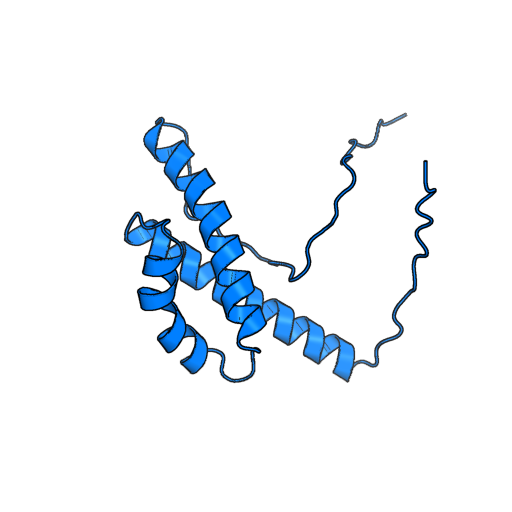00 96.06 86 GLY A O 1
ATOM 695 N N . ARG A 1 87 ? -12.549 10.368 10.824 1.00 95.62 87 ARG A N 1
ATOM 696 C CA . ARG A 1 87 ? -13.934 10.680 10.429 1.00 95.62 87 ARG A CA 1
ATOM 697 C C . ARG A 1 87 ? -14.941 9.768 11.130 1.00 95.62 87 ARG A C 1
ATOM 699 O O . ARG A 1 87 ? -15.875 10.306 11.717 1.00 95.62 87 ARG A O 1
ATOM 706 N N . ALA A 1 88 ? -14.703 8.456 11.131 1.00 94.19 88 ALA A N 1
ATOM 707 C CA . ALA A 1 88 ? -15.572 7.476 11.785 1.00 94.19 88 ALA A CA 1
ATOM 708 C C . ALA A 1 88 ? -15.775 7.795 13.276 1.00 94.19 88 ALA A C 1
ATOM 710 O O . ALA A 1 88 ? -16.904 7.861 13.749 1.00 94.19 88 ALA A O 1
ATOM 711 N N . ARG A 1 89 ? -14.692 8.127 13.995 1.00 93.06 89 ARG A N 1
ATOM 712 C CA . ARG A 1 89 ? -14.745 8.527 15.415 1.00 93.06 89 ARG A CA 1
ATOM 713 C C . ARG A 1 89 ? -15.567 9.789 15.689 1.00 93.06 89 ARG A C 1
ATOM 715 O O . ARG A 1 89 ? -16.001 9.987 16.812 1.00 93.06 89 ARG A O 1
ATOM 722 N N . ARG A 1 90 ? -15.772 10.647 14.687 1.00 95.38 90 ARG A N 1
ATOM 723 C CA . ARG A 1 90 ? -16.609 11.858 14.784 1.00 95.38 90 ARG A CA 1
ATOM 724 C C . ARG A 1 90 ? -18.050 11.612 14.318 1.00 95.38 90 ARG A C 1
ATOM 726 O O . ARG A 1 90 ? -18.732 12.569 13.971 1.00 95.38 90 ARG A O 1
ATOM 733 N N . GLY A 1 91 ? -18.468 10.351 14.185 1.00 94.00 91 GLY A N 1
ATOM 734 C CA . GLY A 1 91 ? -19.788 9.981 13.666 1.00 94.00 91 GLY A CA 1
ATOM 735 C C . GLY A 1 91 ? -19.995 10.311 12.183 1.00 94.00 91 GLY A C 1
ATOM 736 O O . GLY A 1 91 ? -21.113 10.247 11.684 1.00 94.00 91 GLY A O 1
ATOM 737 N N . LYS A 1 92 ? -18.937 10.683 11.448 1.00 94.69 92 LYS A N 1
ATOM 738 C CA . LYS A 1 92 ? -19.045 11.000 10.018 1.00 94.69 92 LYS A CA 1
ATOM 739 C C . LYS A 1 92 ? -18.947 9.720 9.201 1.00 94.69 92 LYS A C 1
ATOM 741 O O . LYS A 1 92 ? -18.104 8.869 9.484 1.00 94.69 92 LYS A O 1
ATOM 746 N N . LYS A 1 93 ? -19.716 9.646 8.109 1.00 93.38 93 LYS A N 1
ATOM 747 C CA . LYS A 1 93 ? -19.615 8.555 7.130 1.00 93.38 93 LYS A CA 1
ATOM 748 C C . LYS A 1 93 ? -18.161 8.402 6.659 1.00 93.38 93 LYS A C 1
ATOM 750 O O . LYS A 1 93 ? -17.535 9.359 6.176 1.00 93.38 93 LYS A O 1
ATOM 755 N N . ALA A 1 94 ? -17.640 7.197 6.842 1.00 94.94 94 ALA A N 1
ATOM 756 C CA . ALA A 1 94 ? -16.302 6.769 6.473 1.00 94.94 94 ALA A CA 1
ATOM 757 C C . ALA A 1 94 ? -16.351 5.285 6.096 1.00 94.94 94 ALA A C 1
ATOM 759 O O . ALA A 1 94 ? -17.183 4.538 6.606 1.00 94.94 94 ALA A O 1
ATOM 760 N N . SER A 1 95 ? -15.457 4.875 5.208 1.00 95.88 95 SER A N 1
ATOM 761 C CA . SER A 1 95 ? -15.293 3.492 4.772 1.00 95.88 95 SER A CA 1
ATOM 762 C C . SER A 1 95 ? -13.811 3.134 4.743 1.00 95.88 95 SER A C 1
ATOM 764 O O . SER A 1 95 ? -12.949 4.020 4.789 1.00 95.88 95 SER A O 1
ATOM 766 N N . GLN A 1 96 ? -13.518 1.836 4.652 1.00 96.62 96 GLN A N 1
ATOM 767 C CA . GLN A 1 96 ? -12.158 1.350 4.454 1.00 96.62 96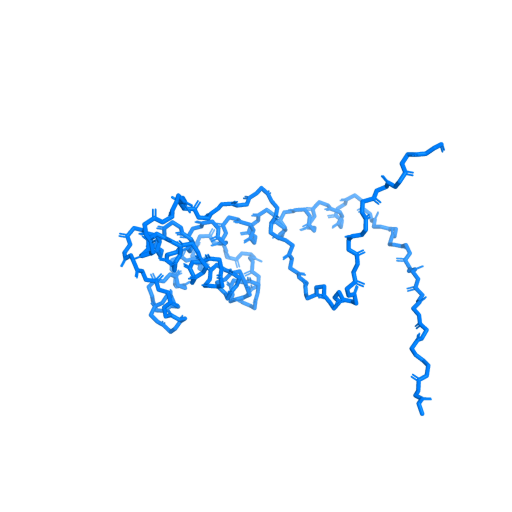 GLN A CA 1
ATOM 768 C C . GLN A 1 96 ? -11.528 2.038 3.232 1.00 96.62 96 GLN A C 1
ATOM 770 O O . GLN A 1 96 ? -12.100 1.968 2.137 1.00 96.62 96 GLN A O 1
ATOM 775 N N . PRO A 1 97 ? -10.354 2.679 3.377 1.00 95.69 97 PRO A N 1
ATOM 776 C CA . PRO A 1 97 ? -9.665 3.251 2.235 1.00 95.69 97 PRO A CA 1
ATOM 777 C C . PRO A 1 97 ? -9.292 2.162 1.227 1.00 95.69 97 PRO A C 1
ATOM 779 O O . PRO A 1 97 ? -8.783 1.102 1.592 1.00 95.69 97 PRO A O 1
ATOM 782 N N . ARG A 1 98 ? -9.536 2.437 -0.052 1.00 96.25 98 ARG A N 1
ATOM 783 C CA . ARG A 1 98 ? -9.153 1.569 -1.165 1.00 96.25 98 ARG A CA 1
ATOM 784 C C . ARG A 1 98 ? -8.805 2.436 -2.362 1.00 96.25 98 ARG A C 1
ATOM 786 O O . ARG A 1 98 ? -9.479 3.434 -2.611 1.00 96.25 98 ARG A O 1
ATOM 793 N N . SER A 1 99 ? -7.778 2.050 -3.106 1.00 93.62 99 SER A N 1
ATOM 794 C CA . SER A 1 99 ? -7.410 2.705 -4.358 1.00 93.62 99 SER A CA 1
ATOM 795 C C . SER A 1 99 ? -7.391 1.713 -5.516 1.00 93.62 99 SER A C 1
ATOM 797 O O . SER A 1 99 ? -7.086 0.532 -5.335 1.00 93.62 99 SER A O 1
ATOM 799 N N . ARG A 1 100 ? -7.721 2.213 -6.711 1.00 92.00 100 ARG A N 1
ATOM 800 C CA . ARG A 1 100 ? -7.503 1.517 -7.989 1.00 92.00 100 ARG A CA 1
ATOM 801 C C . ARG A 1 100 ? -6.097 1.766 -8.539 1.00 92.00 100 ARG A C 1
ATOM 803 O O . ARG A 1 100 ? -5.579 0.928 -9.261 1.00 92.00 100 ARG A O 1
ATOM 810 N N . LEU A 1 101 ? -5.493 2.898 -8.172 1.00 90.25 101 LEU A N 1
ATOM 811 C CA . LEU A 1 101 ? -4.122 3.266 -8.504 1.00 90.25 101 LEU A CA 1
ATOM 812 C C . LEU A 1 101 ? -3.557 4.116 -7.366 1.00 90.25 101 LEU A C 1
ATOM 814 O O . LEU A 1 101 ? -3.972 5.256 -7.151 1.00 90.25 101 LEU A O 1
ATOM 818 N N . CYS A 1 102 ? -2.635 3.552 -6.601 1.00 87.50 102 CYS A N 1
ATOM 819 C CA . CYS A 1 102 ? -1.837 4.299 -5.644 1.00 87.50 102 CYS A CA 1
ATOM 820 C C . CYS A 1 102 ? -0.518 4.664 -6.342 1.00 87.50 102 CYS A C 1
ATOM 822 O O . CYS A 1 102 ? 0.305 3.776 -6.555 1.00 87.50 102 CYS A O 1
ATOM 824 N N . PRO A 1 103 ? -0.308 5.920 -6.772 1.00 77.00 103 PRO A N 1
ATOM 825 C CA . PRO A 1 103 ? 0.959 6.291 -7.397 1.00 77.00 103 PRO A CA 1
ATOM 826 C C . PRO A 1 103 ? 2.086 6.191 -6.364 1.00 77.00 103 PRO A C 1
ATOM 828 O O . PRO A 1 103 ? 1.845 6.452 -5.196 1.00 77.00 103 PRO A O 1
ATOM 831 N N . PHE A 1 104 ? 3.320 5.876 -6.742 1.00 70.94 104 PHE A N 1
ATOM 832 C CA . PHE A 1 104 ? 4.474 6.023 -5.848 1.00 70.94 104 PHE A CA 1
ATOM 833 C C . PHE A 1 104 ? 5.269 7.257 -6.281 1.00 70.94 104 PHE A C 1
ATOM 835 O O . PHE A 1 104 ? 6.076 7.236 -7.196 1.00 70.94 104 PHE A O 1
ATOM 842 N N . GLY A 1 105 ? 4.966 8.386 -5.650 1.00 64.00 105 GLY A N 1
ATOM 843 C CA . GLY A 1 105 ? 5.631 9.661 -5.898 1.00 64.00 105 GLY A CA 1
ATOM 844 C C . GLY A 1 105 ? 5.018 10.750 -5.035 1.00 64.00 105 GLY A C 1
ATOM 845 O O . GLY A 1 105 ? 3.791 10.872 -4.966 1.00 64.00 105 GLY A O 1
ATOM 846 N N . THR A 1 106 ? 5.845 11.507 -4.320 1.00 42.53 106 THR A N 1
ATOM 847 C CA . THR A 1 106 ? 5.408 12.783 -3.764 1.00 42.53 106 THR A CA 1
ATOM 848 C C . THR A 1 106 ? 5.053 13.654 -4.955 1.00 42.53 106 THR A C 1
ATOM 850 O O . THR A 1 106 ? 5.922 14.166 -5.654 1.00 42.53 106 THR A O 1
ATOM 853 N N . THR A 1 107 ? 3.762 13.848 -5.213 1.00 39.53 107 THR A N 1
ATOM 854 C CA . THR A 1 107 ? 3.380 15.097 -5.848 1.00 39.53 107 THR A CA 1
ATOM 855 C C . THR A 1 107 ? 3.834 16.156 -4.849 1.00 39.53 107 THR A C 1
ATOM 857 O O . THR A 1 107 ? 3.155 16.405 -3.854 1.00 39.53 107 THR A O 1
ATOM 860 N N . HIS A 1 108 ? 5.005 16.760 -5.065 1.00 38.91 108 HIS A N 1
ATOM 861 C CA . HIS A 1 108 ? 5.183 18.156 -4.698 1.00 38.91 108 HIS A CA 1
ATOM 862 C C . HIS A 1 108 ? 4.124 18.886 -5.516 1.00 38.91 108 HIS A C 1
ATOM 864 O O . HIS A 1 108 ? 4.370 19.308 -6.638 1.00 38.91 108 HIS A O 1
ATOM 870 N N . ALA A 1 109 ? 2.891 18.883 -5.021 1.00 33.34 109 ALA A N 1
ATOM 871 C CA . ALA A 1 109 ? 1.829 19.683 -5.565 1.00 33.34 109 ALA A CA 1
ATOM 872 C C . ALA A 1 109 ? 2.111 21.094 -5.050 1.00 33.34 109 ALA A C 1
ATOM 874 O O . ALA A 1 109 ? 1.877 21.344 -3.865 1.00 33.34 109 ALA A O 1
ATOM 875 N N . PRO A 1 110 ? 2.583 22.044 -5.877 1.00 34.34 110 PRO A N 1
ATOM 876 C CA . PRO A 1 110 ? 2.088 23.385 -5.694 1.00 34.34 110 PRO A CA 1
ATOM 877 C C . PRO A 1 110 ? 0.578 23.281 -5.919 1.00 34.34 110 PRO A C 1
ATOM 879 O O . PRO A 1 110 ? 0.092 22.828 -6.954 1.00 34.34 110 PRO A O 1
ATOM 882 N N . THR A 1 111 ? -0.157 23.593 -4.868 1.00 42.19 111 THR A N 1
ATOM 883 C CA . THR A 1 111 ? -1.588 23.860 -4.829 1.00 42.19 111 THR A CA 1
ATOM 884 C C . THR A 1 111 ? -2.141 24.329 -6.182 1.00 42.19 111 THR A C 1
ATOM 886 O O . THR A 1 111 ? -1.677 25.347 -6.692 1.00 42.19 111 THR A O 1
ATOM 889 N N . ARG A 1 112 ? -3.140 23.610 -6.723 1.00 34.94 112 ARG A N 1
ATOM 890 C CA . ARG A 1 112 ? -4.333 24.093 -7.468 1.00 34.94 112 ARG A CA 1
ATOM 891 C C . ARG A 1 112 ? -4.856 22.998 -8.405 1.00 34.94 112 ARG A C 1
ATOM 893 O O . ARG A 1 112 ? -4.561 22.965 -9.593 1.00 34.94 112 ARG A O 1
ATOM 900 N N . PHE A 1 113 ? -5.722 22.143 -7.870 1.00 38.44 113 PHE A N 1
ATOM 901 C CA . PHE A 1 113 ? -6.839 21.636 -8.662 1.00 38.44 113 PHE A CA 1
ATOM 902 C C . PHE A 1 113 ? -7.860 22.785 -8.703 1.00 38.44 113 PHE A C 1
ATOM 904 O O . PHE A 1 113 ? -8.614 22.978 -7.753 1.00 38.44 113 PHE A O 1
ATOM 911 N N . ALA A 1 114 ? -7.799 23.633 -9.730 1.00 33.66 114 ALA A N 1
ATOM 912 C CA . ALA A 1 114 ? -8.893 24.549 -10.041 1.00 33.66 114 ALA A CA 1
ATOM 913 C C . ALA A 1 114 ? -9.857 23.801 -10.978 1.00 33.66 114 ALA A C 1
ATOM 915 O O . ALA A 1 114 ? -9.381 23.193 -11.940 1.00 33.66 114 ALA A O 1
ATOM 916 N N . PRO A 1 115 ? -11.175 23.783 -10.713 1.00 36.72 115 PRO A N 1
ATOM 917 C CA . PRO A 1 115 ? -12.124 23.194 -11.648 1.00 36.72 115 PRO A CA 1
ATOM 918 C C . PRO A 1 115 ? -12.136 24.001 -12.958 1.00 36.72 115 PRO A C 1
ATOM 920 O O . PRO A 1 115 ? -11.902 25.215 -12.923 1.00 36.72 115 PRO A O 1
ATOM 923 N N . PRO A 1 116 ? -12.414 23.365 -14.110 1.00 45.88 116 PRO A N 1
ATOM 924 C CA . PRO A 1 116 ? -12.604 24.094 -15.353 1.00 45.88 116 PRO A CA 1
ATOM 925 C C . PRO A 1 116 ? -13.807 25.028 -15.194 1.00 45.88 116 PRO A C 1
ATOM 927 O O . PRO A 1 116 ? -14.923 24.585 -14.923 1.00 45.88 116 PRO A O 1
ATOM 930 N N . ARG A 1 117 ? -13.576 26.337 -15.337 1.00 38.88 117 ARG A N 1
ATOM 931 C CA . ARG A 1 117 ? -14.656 27.276 -15.635 1.00 38.88 117 ARG A CA 1
ATOM 932 C C . ARG A 1 117 ? -15.099 26.985 -17.063 1.00 38.88 117 ARG A C 1
ATOM 934 O O . ARG A 1 117 ? -14.313 27.158 -17.986 1.00 38.88 117 ARG A O 1
ATOM 941 N N . ALA A 1 118 ? -16.328 26.508 -17.208 1.00 48.22 118 ALA A N 1
ATOM 942 C CA . ALA A 1 118 ? -17.028 26.515 -18.479 1.00 48.22 118 ALA A CA 1
ATOM 943 C C . ALA A 1 118 ? -17.352 27.968 -18.848 1.00 48.22 118 ALA A C 1
ATOM 945 O O . ALA A 1 118 ? -17.989 28.649 -18.043 1.00 48.22 118 ALA A O 1
ATOM 946 N N . MET A 1 119 ? -16.903 28.411 -20.023 1.00 43.50 119 MET A N 1
ATOM 947 C CA . MET A 1 119 ? -17.609 29.306 -20.950 1.00 43.50 119 MET A CA 1
ATOM 948 C C . MET A 1 119 ? -17.134 28.963 -22.358 1.00 43.50 119 MET A C 1
ATOM 950 O O . MET A 1 119 ? -15.904 28.789 -22.515 1.00 43.50 119 MET A O 1
#

Foldseek 3Di:
DDDDDDDDDDDPDDPVRVVVQVVLQVLLQVLLLVLLVVCVVVVHQDLVVSCVVRLVVSCVVCVVHDSVSSSQSSVVSSVLSCVQSVCVVVVHDHDRDHDPTDDRDPPPDPDDPDPDDDD

Secondary structure (DSSP, 8-state):
---PPP--PPP---HHHHHHHHHHHHHHHHHHHHHHHHHHHTT---HHHHHHHHHHHHHHH-TTS-HHHHHHHHHHHHHHHHHHHHHHTTT--------S----S-----S--PPP---